Protein AF-A0A6I1JZM2-F1 (afdb_monomer)

Secondary structure (DSSP, 8-state):
-HHHHHHHHHHHHHTT-PPPHHHHHHHHHHTT-SEEEHHHHHHHHHHH-TTS-HHHHHHHHHHHHHTTSEEEE--SSS--EEEE---

Solvent-accessible surface area (backbone atoms only — not compara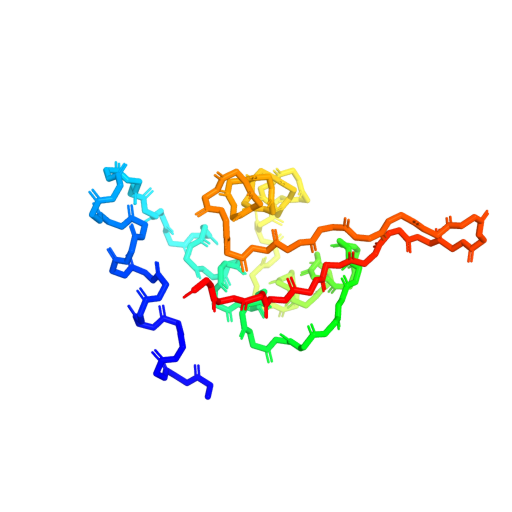ble to full-atom values): 5049 Å² total; per-residue (Å²): 105,72,70,58,43,55,53,51,53,48,55,36,46,76,71,70,47,81,71,52,75,67,54,44,50,44,51,49,53,59,66,63,44,66,68,46,36,70,66,59,51,41,52,57,45,33,76,76,40,72,83,59,51,64,71,57,47,53,54,47,52,52,52,35,34,77,69,52,41,32,46,76,49,82,50,100,81,60,80,46,33,36,35,62,62,65,117

Radius of gyration: 12.22 Å; Cα contacts (8 Å, |Δi|>4): 93; chains: 1; bounding box: 32×29×26 Å

Sequence (87 aa):
MMKRFVLIEQLLKDKGIRLTTQRRLVVRRAVSHLHFTAEELVADVRAIDPSVARGTVYRVLTLLHEAGILEKHDFWHGPPYYEVTLG

pLDDT: mean 90.66, std 8.88, range [51.38, 98.31]

Nearest PDB structures (foldseek):
  4ray-assembly1_A  TM=8.712E-01  e=1.625E-06  Magnetospirillum gryphiswaldense MSR-1 v2
  4lmy-assembly1_B  TM=8.965E-01  e=8.298E-06  Streptococcus pyogenes NS88.2
  4rb1-assembly1_B-2  TM=8.865E-01  e=8.857E-06  Magnetospirillum gryphiswaldense MSR-1 v2
  6dk4-assembly1_A  TM=7.367E-01  e=3.648E-04  Campylobacter jejuni
  5nbc-assembly1_D  TM=8.229E-01  e=1.746E-03  Francisella tularensis

Foldseek 3Di:
DVVQLVVVCVLCVVVVHDDDPLLSLLSVQLSVDQKDFLVRSVVVSCVVPVPRDSVSNVVSVVVCVVSVQWDWDDDPDDGIMIGGDHD

Mean predicted aligned error: 3.78 Å

Structure (mmCIF, N/CA/C/O backbone):
data_AF-A0A6I1JZM2-F1
#
_entry.id   AF-A0A6I1JZM2-F1
#
loop_
_atom_site.group_PDB
_atom_site.id
_atom_site.type_symbol
_atom_site.label_atom_id
_atom_site.label_alt_id
_atom_site.label_comp_id
_atom_site.label_asym_id
_atom_site.label_entity_id
_atom_site.label_seq_id
_atom_site.pdbx_PDB_ins_code
_atom_site.Cartn_x
_atom_site.Cartn_y
_atom_site.Cartn_z
_atom_site.occupancy
_atom_site.B_iso_or_equiv
_atom_site.auth_seq_id
_atom_site.auth_comp_id
_atom_site.auth_asym_id
_atom_site.auth_atom_id
_atom_site.pdbx_PDB_model_num
ATOM 1 N N . MET A 1 1 ? -13.517 -3.271 -9.195 1.00 58.66 1 MET A N 1
ATOM 2 C CA . MET A 1 1 ? -12.600 -2.275 -8.590 1.00 58.66 1 MET A CA 1
ATOM 3 C C . MET A 1 1 ? -13.113 -1.741 -7.246 1.00 58.66 1 MET A C 1
ATOM 5 O O . MET A 1 1 ? -12.510 -2.062 -6.234 1.00 58.66 1 MET A O 1
ATOM 9 N N . MET A 1 2 ? -14.250 -1.029 -7.177 1.00 68.94 2 MET A N 1
ATOM 10 C CA . MET A 1 2 ? -14.733 -0.414 -5.919 1.00 68.94 2 MET A CA 1
ATOM 11 C C . MET A 1 2 ? -15.168 -1.423 -4.836 1.00 68.94 2 MET A C 1
ATOM 13 O O . MET A 1 2 ? -14.864 -1.231 -3.664 1.00 68.94 2 MET A O 1
ATOM 17 N N . LYS A 1 3 ? -15.790 -2.548 -5.226 1.00 79.00 3 LYS A N 1
ATOM 18 C CA . LYS A 1 3 ? -16.213 -3.608 -4.285 1.00 79.00 3 LYS A CA 1
ATOM 19 C C . LYS A 1 3 ? -15.042 -4.249 -3.521 1.00 79.00 3 LYS A C 1
ATOM 21 O O . LYS A 1 3 ? -15.159 -4.508 -2.332 1.00 79.00 3 LYS A O 1
ATOM 26 N N . ARG A 1 4 ? -13.906 -4.462 -4.199 1.00 84.00 4 ARG A N 1
ATOM 27 C CA . ARG A 1 4 ? -12.705 -5.100 -3.632 1.00 84.00 4 ARG A CA 1
ATOM 28 C C . ARG A 1 4 ? -12.068 -4.248 -2.540 1.00 84.00 4 ARG A C 1
ATOM 30 O O . ARG A 1 4 ? -11.706 -4.759 -1.489 1.00 84.00 4 ARG A O 1
ATOM 37 N N . PHE A 1 5 ? -11.992 -2.942 -2.781 1.00 90.06 5 PHE A N 1
ATOM 38 C CA . PHE A 1 5 ? -11.492 -1.991 -1.798 1.00 90.06 5 PHE A CA 1
ATOM 39 C C . PHE A 1 5 ? -12.366 -1.954 -0.536 1.00 90.06 5 PHE A C 1
ATOM 41 O O . PHE A 1 5 ? -11.822 -2.045 0.556 1.00 90.06 5 PHE A O 1
ATOM 48 N N . VAL A 1 6 ? -13.696 -1.889 -0.678 1.00 90.69 6 VAL A N 1
ATOM 49 C CA . VAL A 1 6 ? -14.619 -1.870 0.475 1.00 90.69 6 VAL A CA 1
ATOM 50 C C . VAL A 1 6 ? -14.486 -3.139 1.322 1.00 90.69 6 VAL A C 1
ATOM 52 O O . VAL A 1 6 ? -14.428 -3.049 2.544 1.00 90.69 6 VAL A O 1
ATOM 55 N N . LEU A 1 7 ? -14.381 -4.311 0.685 1.00 90.62 7 LEU A N 1
ATOM 56 C CA . LEU A 1 7 ? -14.170 -5.578 1.390 1.00 90.62 7 LEU A CA 1
ATOM 57 C C . LEU A 1 7 ? -12.858 -5.569 2.187 1.00 90.62 7 LEU A C 1
ATOM 59 O O . LEU A 1 7 ? -12.851 -5.871 3.375 1.00 90.62 7 LEU A O 1
ATOM 63 N N . ILE A 1 8 ? -11.756 -5.179 1.546 1.00 91.56 8 ILE A N 1
ATOM 64 C CA . ILE A 1 8 ? -10.433 -5.130 2.181 1.00 91.56 8 ILE A CA 1
ATOM 65 C C . ILE A 1 8 ? -10.395 -4.100 3.311 1.00 91.56 8 ILE A C 1
ATOM 67 O O . ILE A 1 8 ? -9.827 -4.355 4.369 1.00 91.56 8 ILE A O 1
ATOM 71 N N . GLU A 1 9 ? -11.025 -2.946 3.118 1.00 92.44 9 GLU A N 1
ATOM 72 C CA . GLU A 1 9 ? -11.145 -1.931 4.157 1.00 92.44 9 GLU A CA 1
ATOM 73 C C . GLU A 1 9 ? -11.905 -2.459 5.382 1.00 92.44 9 GLU A C 1
ATOM 75 O O . GLU A 1 9 ? -11.479 -2.213 6.512 1.00 92.44 9 GLU A O 1
ATOM 80 N N . GLN A 1 10 ? -12.978 -3.224 5.169 1.00 92.12 10 GLN A N 1
ATOM 81 C CA . GLN A 1 10 ? -13.717 -3.860 6.255 1.00 92.12 10 GLN A CA 1
ATOM 82 C C . GLN A 1 10 ? -12.880 -4.942 6.957 1.00 92.12 10 GLN A C 1
ATOM 84 O O . GLN A 1 10 ? -12.784 -4.914 8.179 1.00 92.12 10 GLN A O 1
ATOM 89 N N . LEU A 1 11 ? -12.180 -5.810 6.216 1.00 91.69 11 LEU A N 1
ATOM 90 C CA . LEU A 1 11 ? -11.285 -6.828 6.790 1.00 91.69 11 LEU A CA 1
ATOM 91 C C . LEU A 1 11 ? -10.184 -6.215 7.664 1.00 91.69 11 LEU A C 1
ATOM 93 O O . LEU A 1 11 ? -9.881 -6.715 8.746 1.00 91.69 11 LEU A O 1
ATOM 97 N N . LEU A 1 12 ? -9.580 -5.115 7.209 1.00 92.38 12 LEU A N 1
ATOM 98 C CA . LEU A 1 12 ? -8.574 -4.393 7.987 1.00 92.38 12 LEU A CA 1
ATOM 99 C C . LEU A 1 12 ? -9.186 -3.783 9.250 1.00 92.38 12 LEU A C 1
ATOM 101 O O . LEU A 1 12 ? -8.595 -3.878 10.326 1.00 92.38 12 LEU A O 1
ATOM 105 N N . LYS A 1 13 ? -10.390 -3.213 9.147 1.00 92.31 13 LYS A N 1
ATOM 106 C CA . LYS A 1 13 ? -11.120 -2.675 10.298 1.00 92.31 13 LYS A CA 1
ATOM 107 C C . LYS A 1 13 ? -11.443 -3.761 11.329 1.00 92.31 13 LYS A C 1
ATOM 109 O O . LYS A 1 13 ? -11.238 -3.517 12.516 1.00 92.31 13 LYS A O 1
ATOM 114 N N . ASP A 1 14 ? -11.877 -4.939 10.891 1.00 92.12 14 ASP A N 1
ATOM 115 C CA . ASP A 1 14 ? -12.197 -6.078 11.764 1.00 92.12 14 ASP A CA 1
ATOM 116 C C . ASP A 1 14 ? -10.942 -6.636 12.457 1.00 92.12 14 ASP A C 1
ATOM 118 O O . ASP A 1 14 ? -11.004 -7.076 13.603 1.00 92.12 14 ASP A O 1
ATOM 122 N N . LYS A 1 15 ? -9.772 -6.512 11.816 1.00 89.81 15 LYS A N 1
ATOM 123 C CA . LYS A 1 15 ? -8.449 -6.782 12.413 1.00 89.81 15 LYS A CA 1
ATOM 124 C C . LYS A 1 15 ? -7.938 -5.649 13.326 1.00 89.81 15 LYS A C 1
ATOM 126 O O . LYS A 1 15 ? -6.791 -5.688 13.762 1.00 89.81 15 LYS A O 1
ATOM 131 N N . GLY A 1 16 ? -8.741 -4.616 13.601 1.00 92.25 16 GLY A N 1
ATOM 132 C CA . GLY A 1 16 ? -8.358 -3.470 14.439 1.00 92.25 16 GLY A CA 1
ATOM 133 C C . GLY A 1 16 ? -7.412 -2.469 13.761 1.00 92.25 16 GLY A C 1
ATOM 134 O O . GLY A 1 16 ? -6.893 -1.557 14.408 1.00 92.25 16 GLY A O 1
ATOM 135 N N . ILE A 1 17 ? -7.189 -2.597 12.453 1.00 90.69 17 ILE A N 1
ATOM 136 C CA . ILE A 1 17 ? -6.264 -1.760 11.689 1.00 90.69 17 ILE A CA 1
ATOM 137 C C . ILE A 1 17 ? -7.014 -0.547 11.133 1.00 90.69 17 ILE A C 1
ATOM 139 O O . ILE A 1 17 ? -7.780 -0.631 10.172 1.00 90.69 17 ILE A O 1
ATOM 143 N N . ARG A 1 18 ? -6.751 0.633 11.704 1.00 89.69 18 ARG A N 1
ATOM 144 C CA . ARG A 1 18 ? -7.331 1.894 11.221 1.00 89.69 18 ARG A CA 1
ATOM 145 C C . ARG A 1 18 ? -6.479 2.514 10.110 1.00 89.69 18 ARG A C 1
ATOM 147 O O . ARG A 1 18 ? -5.290 2.785 10.290 1.00 89.69 18 ARG A O 1
ATOM 154 N N . LEU A 1 19 ? -7.102 2.806 8.969 1.00 92.44 19 LEU A N 1
ATOM 155 C CA . LEU A 1 19 ? -6.454 3.494 7.850 1.00 92.44 19 LEU A CA 1
ATOM 156 C C . LEU A 1 19 ? -6.615 5.016 7.968 1.00 92.44 19 LEU A C 1
ATOM 158 O O . LEU A 1 19 ? -7.726 5.535 8.053 1.00 92.44 19 LEU A O 1
ATOM 162 N N . THR A 1 20 ? -5.495 5.740 7.937 1.00 93.69 20 THR A N 1
ATOM 163 C CA . THR A 1 20 ? -5.480 7.192 7.696 1.00 93.69 20 THR A CA 1
ATOM 164 C C . THR A 1 20 ? -5.792 7.488 6.225 1.00 93.69 20 THR A C 1
ATOM 166 O O . THR A 1 20 ? -5.752 6.582 5.392 1.00 93.69 20 THR A O 1
ATOM 169 N N . THR A 1 21 ? -6.043 8.750 5.866 1.00 94.69 21 THR A N 1
ATOM 170 C CA . THR A 1 21 ? -6.346 9.150 4.477 1.00 94.69 21 THR A CA 1
ATOM 171 C C . THR A 1 21 ? -5.276 8.694 3.478 1.00 94.69 21 THR A C 1
ATOM 173 O O . THR A 1 21 ? -5.609 8.078 2.467 1.00 94.69 21 THR A O 1
ATOM 176 N N . GLN A 1 22 ? -3.990 8.900 3.787 1.00 95.88 22 GLN A N 1
ATOM 177 C CA . GLN A 1 22 ? -2.889 8.467 2.917 1.00 95.88 22 GLN A CA 1
ATOM 178 C C . GLN A 1 22 ? -2.795 6.940 2.816 1.00 95.88 22 GLN A C 1
ATOM 180 O O . GLN A 1 22 ? -2.675 6.400 1.720 1.00 95.88 22 GLN A O 1
ATOM 185 N N . ARG A 1 23 ? -2.907 6.214 3.939 1.00 95.88 23 ARG A N 1
ATOM 186 C CA . ARG A 1 23 ? -2.887 4.740 3.915 1.00 95.88 23 ARG A CA 1
ATOM 187 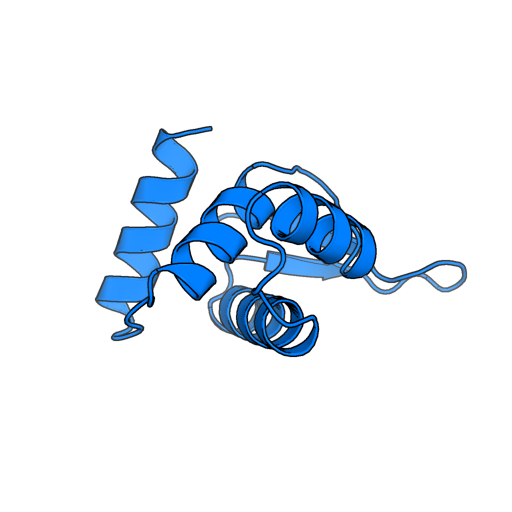C C . ARG A 1 23 ? -4.062 4.181 3.116 1.00 95.88 23 ARG A C 1
ATOM 189 O O . ARG A 1 23 ? -3.880 3.242 2.351 1.00 95.88 23 ARG A O 1
ATOM 196 N N . ARG A 1 24 ? -5.242 4.793 3.239 1.00 96.00 24 ARG A N 1
ATOM 197 C CA . ARG A 1 24 ? -6.433 4.439 2.463 1.00 96.00 24 ARG A CA 1
ATOM 198 C C . ARG A 1 24 ? -6.206 4.617 0.962 1.00 96.00 24 ARG A C 1
ATOM 200 O O . ARG A 1 24 ? -6.594 3.739 0.197 1.00 96.00 24 ARG A O 1
ATOM 207 N N . LEU A 1 25 ? -5.561 5.710 0.544 1.00 96.75 25 LEU A N 1
ATOM 208 C CA . LEU A 1 25 ? -5.180 5.910 -0.856 1.00 96.75 25 LEU A CA 1
ATOM 209 C C . LEU A 1 25 ? -4.262 4.783 -1.342 1.00 96.75 25 LEU A C 1
ATOM 211 O O . LEU A 1 25 ? -4.562 4.182 -2.371 1.00 96.75 25 LEU A O 1
ATOM 215 N N . VAL A 1 26 ? -3.205 4.456 -0.590 1.00 97.12 26 VAL A N 1
ATOM 216 C CA . VAL A 1 26 ? -2.275 3.375 -0.962 1.00 97.12 26 VAL A CA 1
ATOM 217 C C . VAL A 1 26 ? -3.005 2.040 -1.096 1.00 97.12 26 VAL A C 1
ATOM 219 O O . VAL A 1 26 ? -2.870 1.389 -2.127 1.00 97.12 26 VAL A O 1
ATOM 222 N N . VAL A 1 27 ? -3.821 1.654 -0.106 1.00 95.81 27 VAL A N 1
ATOM 223 C CA . VAL A 1 27 ? -4.610 0.410 -0.158 1.00 95.81 27 VAL A CA 1
ATOM 224 C C . VAL A 1 27 ? -5.506 0.405 -1.390 1.00 95.81 27 VAL A C 1
ATOM 226 O O . VAL A 1 27 ? -5.500 -0.558 -2.149 1.00 95.81 27 VAL A O 1
ATOM 229 N N . ARG A 1 28 ? -6.235 1.499 -1.638 1.00 95.69 28 ARG A N 1
ATOM 230 C CA . ARG A 1 28 ? -7.127 1.617 -2.795 1.00 95.69 28 ARG A CA 1
ATOM 231 C C . ARG A 1 28 ? -6.392 1.429 -4.117 1.00 95.69 28 ARG A C 1
ATOM 233 O O . ARG A 1 28 ? -6.961 0.817 -5.014 1.00 95.69 28 ARG A O 1
ATOM 240 N N . ARG A 1 29 ? -5.176 1.963 -4.252 1.00 95.81 29 ARG A N 1
ATOM 241 C CA . ARG A 1 29 ? -4.360 1.798 -5.461 1.00 95.81 29 ARG A CA 1
ATOM 242 C C . ARG A 1 29 ? -3.798 0.384 -5.577 1.00 95.81 29 ARG A C 1
ATOM 244 O O . ARG A 1 29 ? -4.013 -0.241 -6.608 1.00 95.81 29 ARG A O 1
ATOM 251 N N . ALA A 1 30 ? -3.219 -0.163 -4.509 1.00 94.75 30 ALA A N 1
ATOM 252 C CA . ALA A 1 30 ? -2.674 -1.523 -4.486 1.00 94.75 30 ALA A CA 1
ATOM 253 C C . ALA A 1 30 ? -3.706 -2.568 -4.939 1.00 94.75 30 ALA A C 1
ATOM 255 O O . ALA A 1 30 ? -3.460 -3.344 -5.853 1.00 94.75 30 ALA A O 1
ATOM 256 N N . VAL A 1 31 ? -4.915 -2.527 -4.372 1.00 91.62 31 VAL A N 1
ATOM 257 C CA . VAL A 1 31 ? -5.969 -3.523 -4.650 1.00 91.62 31 VAL A CA 1
ATOM 258 C C . VAL A 1 31 ? -6.650 -3.331 -6.008 1.00 91.62 31 VAL A C 1
ATOM 260 O O . VAL A 1 31 ? -7.516 -4.121 -6.397 1.00 91.62 31 VAL A O 1
ATOM 263 N N . SER A 1 32 ? -6.304 -2.249 -6.706 1.00 91.56 32 SER A N 1
ATOM 264 C CA . SER A 1 32 ? -6.813 -1.922 -8.033 1.00 91.56 32 SER A CA 1
ATOM 265 C C . SER A 1 32 ? -5.987 -2.547 -9.159 1.00 91.56 32 SER A C 1
ATOM 267 O O . SER A 1 32 ? -6.487 -2.665 -10.276 1.00 91.56 32 SER A O 1
ATOM 269 N N . HIS A 1 33 ? -4.779 -3.007 -8.834 1.00 88.12 33 HIS A N 1
ATOM 270 C CA . HIS A 1 33 ? -3.867 -3.710 -9.728 1.00 88.12 33 HIS A CA 1
ATOM 271 C C . HIS A 1 33 ? -3.969 -5.229 -9.505 1.00 88.12 33 HIS A C 1
ATOM 273 O O . HIS A 1 33 ? -4.357 -5.679 -8.424 1.00 88.12 33 HIS A O 1
ATOM 279 N N . LEU A 1 34 ? -3.660 -6.024 -10.536 1.00 84.19 34 LEU A N 1
ATOM 280 C CA . LEU A 1 34 ? -3.528 -7.486 -10.407 1.00 84.19 34 LEU A CA 1
ATOM 281 C C . LEU A 1 34 ? -2.115 -7.861 -9.955 1.00 84.19 34 LEU A C 1
ATOM 283 O O . LEU A 1 34 ? -1.966 -8.544 -8.951 1.00 84.19 34 LEU A O 1
ATOM 287 N N . HIS A 1 35 ? -1.111 -7.331 -10.656 1.00 88.81 35 HIS A N 1
ATOM 288 C CA . HIS A 1 35 ? 0.310 -7.493 -10.365 1.00 88.81 35 HIS A CA 1
ATOM 289 C C . HIS A 1 35 ? 0.982 -6.127 -10.423 1.00 88.81 35 HIS A C 1
ATOM 291 O O . HIS A 1 35 ? 0.683 -5.341 -11.325 1.00 88.81 35 HIS A O 1
ATOM 297 N N . PHE A 1 36 ? 1.860 -5.834 -9.469 1.00 93.69 36 PHE A N 1
ATOM 298 C CA . PHE A 1 36 ? 2.629 -4.591 -9.453 1.00 93.69 36 PHE A CA 1
ATOM 299 C C . PHE A 1 36 ? 3.882 -4.732 -8.590 1.00 93.69 36 PHE A C 1
ATOM 301 O O . PHE A 1 36 ? 3.913 -5.469 -7.604 1.00 93.69 36 PHE A O 1
ATOM 308 N N . THR A 1 37 ? 4.914 -3.975 -8.915 1.00 95.25 37 THR A N 1
ATOM 309 C CA . THR A 1 37 ? 6.092 -3.784 -8.069 1.00 95.25 37 THR A CA 1
ATOM 310 C C . THR A 1 37 ? 5.849 -2.666 -7.057 1.00 95.25 37 THR A C 1
ATOM 312 O O . THR A 1 37 ? 5.021 -1.772 -7.255 1.00 95.25 37 THR A O 1
ATOM 315 N N . AL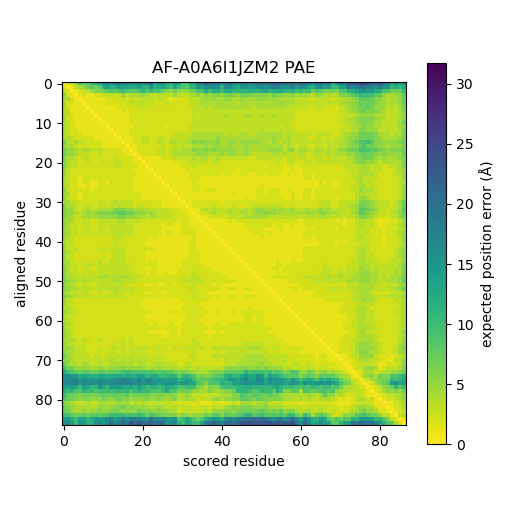A A 1 38 ? 6.611 -2.663 -5.961 1.00 96.06 38 ALA A N 1
ATOM 316 C CA . ALA A 1 38 ? 6.511 -1.593 -4.966 1.00 96.06 38 ALA A CA 1
ATOM 317 C C . ALA A 1 38 ? 6.746 -0.197 -5.576 1.00 96.06 38 ALA A C 1
ATOM 319 O O . ALA A 1 38 ? 6.055 0.752 -5.212 1.00 96.06 38 ALA A O 1
ATOM 320 N N . GLU A 1 39 ? 7.682 -0.073 -6.519 1.00 96.44 39 GLU A N 1
ATOM 321 C CA . GLU A 1 39 ? 8.011 1.208 -7.152 1.00 96.44 39 GLU A CA 1
ATOM 322 C C . GLU A 1 39 ? 6.920 1.692 -8.113 1.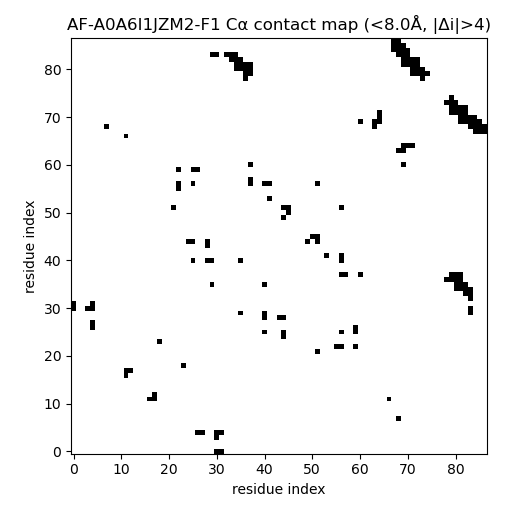00 96.44 39 GLU A C 1
ATOM 324 O O . GLU A 1 39 ? 6.610 2.884 -8.122 1.00 96.44 39 GLU A O 1
ATOM 329 N N . GLU A 1 40 ? 6.268 0.791 -8.851 1.00 96.81 40 GLU A N 1
ATOM 330 C CA . GLU A 1 40 ? 5.102 1.147 -9.673 1.00 96.81 40 GLU A CA 1
ATOM 331 C C . GLU A 1 40 ? 3.969 1.703 -8.808 1.00 96.81 40 GLU A C 1
ATOM 333 O O . GLU A 1 40 ? 3.384 2.737 -9.137 1.00 96.81 40 GLU A O 1
ATOM 338 N N . LEU A 1 41 ? 3.705 1.085 -7.651 1.00 97.75 41 LEU A N 1
ATOM 339 C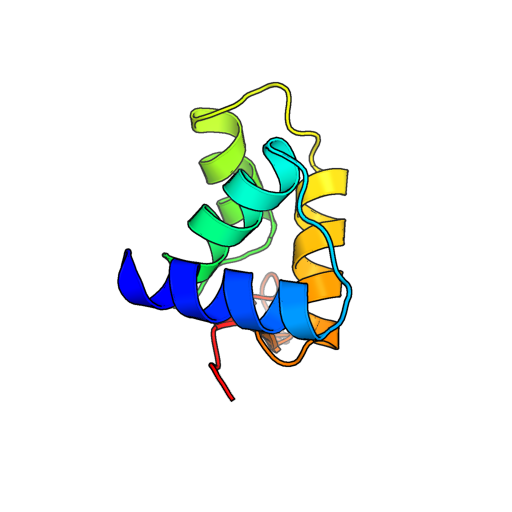 CA . LEU A 1 41 ? 2.699 1.597 -6.723 1.00 97.75 41 LEU A CA 1
ATOM 340 C C . LEU A 1 41 ? 3.106 2.945 -6.112 1.00 97.75 41 LEU A C 1
ATOM 342 O O . LEU A 1 41 ? 2.253 3.809 -5.909 1.00 97.75 41 LEU A O 1
ATOM 346 N N . VAL A 1 42 ? 4.394 3.154 -5.820 1.00 98.31 42 VAL A N 1
ATOM 347 C CA . VAL A 1 42 ? 4.902 4.454 -5.351 1.00 98.31 42 VAL A CA 1
ATOM 348 C C . VAL A 1 42 ? 4.645 5.536 -6.393 1.00 98.31 42 VAL A C 1
ATOM 350 O O . VAL A 1 42 ? 4.142 6.604 -6.034 1.00 98.31 42 VAL A O 1
ATOM 353 N N . ALA A 1 43 ? 4.960 5.272 -7.661 1.00 98.06 43 ALA A N 1
ATOM 354 C CA . ALA A 1 43 ? 4.723 6.212 -8.749 1.00 98.06 43 ALA A CA 1
ATOM 355 C C . ALA A 1 43 ? 3.223 6.519 -8.913 1.00 98.06 43 ALA A C 1
ATOM 357 O O . ALA A 1 43 ? 2.837 7.688 -8.923 1.00 98.06 43 ALA A O 1
ATOM 358 N N . ASP A 1 44 ? 2.377 5.487 -8.943 1.00 97.88 44 ASP A N 1
ATOM 359 C CA . ASP A 1 44 ? 0.920 5.607 -9.088 1.00 97.88 44 ASP A CA 1
ATOM 360 C C . ASP A 1 44 ? 0.275 6.405 -7.941 1.00 97.88 44 ASP A C 1
ATOM 362 O O . ASP A 1 44 ? -0.540 7.301 -8.161 1.00 97.88 44 ASP A O 1
ATOM 366 N N . VAL A 1 45 ? 0.675 6.141 -6.694 1.00 98.12 45 VAL A N 1
ATOM 367 C CA . VAL A 1 45 ? 0.157 6.879 -5.534 1.00 98.12 45 VAL A CA 1
ATOM 368 C C . VAL A 1 45 ? 0.623 8.334 -5.546 1.00 98.12 45 VAL A C 1
ATOM 370 O O . VAL A 1 45 ? -0.188 9.224 -5.288 1.00 98.12 45 VAL A O 1
ATOM 373 N N . ARG A 1 46 ? 1.898 8.601 -5.857 1.00 98.00 46 ARG A N 1
ATOM 374 C CA . ARG A 1 46 ? 2.448 9.970 -5.856 1.00 98.00 46 ARG A CA 1
ATOM 375 C C . ARG A 1 46 ? 1.943 10.822 -7.014 1.00 98.00 46 ARG A C 1
ATOM 377 O O . ARG A 1 46 ? 1.907 12.039 -6.871 1.00 98.00 46 ARG A O 1
ATOM 384 N N . ALA A 1 47 ? 1.512 10.204 -8.112 1.00 98.00 47 ALA A N 1
ATOM 385 C CA . ALA A 1 47 ? 0.800 10.899 -9.180 1.00 98.00 47 ALA A CA 1
ATOM 386 C C . ALA A 1 47 ? -0.549 11.477 -8.703 1.00 98.00 47 ALA A C 1
ATOM 388 O O . ALA A 1 47 ? -1.028 12.455 -9.268 1.00 98.00 47 ALA A O 1
ATOM 389 N N . ILE A 1 48 ? -1.148 10.896 -7.655 1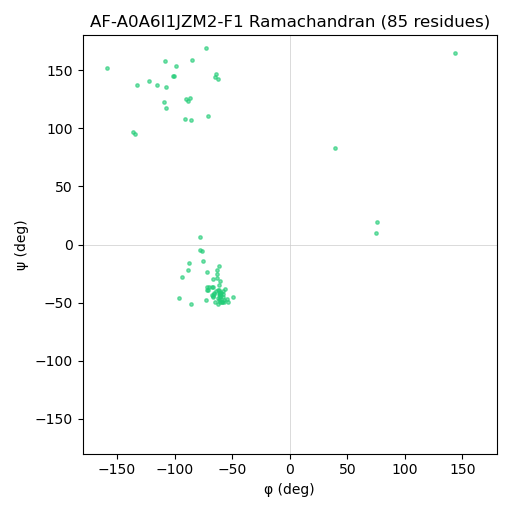.00 97.62 48 ILE A N 1
ATOM 390 C CA . ILE A 1 48 ? -2.417 11.348 -7.064 1.00 97.62 48 ILE A CA 1
ATOM 391 C C . ILE A 1 48 ? -2.175 12.253 -5.8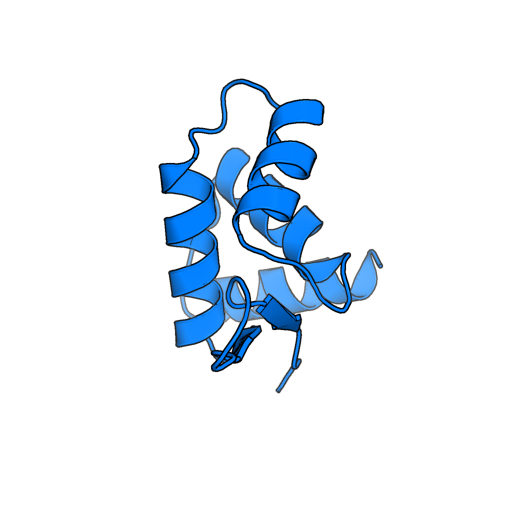50 1.00 97.62 48 ILE A C 1
ATOM 393 O O . ILE A 1 48 ? -2.823 13.287 -5.712 1.00 97.62 48 ILE A O 1
ATOM 397 N N . ASP A 1 49 ? -1.268 11.858 -4.958 1.00 97.56 49 ASP A N 1
ATOM 398 C CA . ASP A 1 49 ? -0.894 12.622 -3.767 1.00 97.56 49 ASP A CA 1
ATOM 399 C C . ASP A 1 49 ? 0.638 12.621 -3.589 1.00 97.56 49 ASP A C 1
ATOM 401 O O . ASP A 1 49 ? 1.206 11.687 -3.005 1.00 97.56 49 ASP A O 1
ATOM 405 N N . PRO A 1 50 ? 1.330 13.679 -4.055 1.00 97.06 50 PRO A N 1
ATOM 406 C CA . PRO A 1 50 ? 2.783 13.797 -3.952 1.00 97.06 50 PRO A CA 1
ATOM 407 C C . PRO A 1 50 ? 3.321 13.818 -2.514 1.00 97.06 50 PRO A C 1
ATOM 409 O O . PRO A 1 50 ? 4.516 13.573 -2.320 1.00 97.06 50 PRO A O 1
ATOM 412 N N . SER A 1 51 ? 2.469 14.099 -1.517 1.00 96.81 51 SER A N 1
ATOM 413 C CA . SER A 1 51 ? 2.845 14.133 -0.097 1.00 96.81 51 SER A CA 1
ATOM 414 C C . SER A 1 51 ? 3.027 12.739 0.510 1.00 96.81 51 SER A C 1
ATOM 416 O O . SER A 1 51 ? 3.610 12.598 1.590 1.00 96.81 51 SER A O 1
ATOM 418 N N . VAL A 1 52 ? 2.557 11.687 -0.171 1.00 97.44 52 VAL A N 1
ATOM 419 C CA . VAL A 1 52 ? 2.738 10.315 0.300 1.00 97.44 52 VAL A CA 1
ATOM 420 C C . VAL A 1 52 ? 4.201 9.911 0.145 1.00 97.44 52 VAL A C 1
ATOM 422 O O . VAL A 1 52 ? 4.717 9.697 -0.952 1.00 97.44 52 VAL A O 1
ATOM 425 N N . ALA A 1 53 ? 4.877 9.758 1.280 1.00 97.12 53 ALA A N 1
ATOM 426 C CA . ALA A 1 53 ? 6.246 9.269 1.311 1.00 97.12 53 ALA A CA 1
ATOM 427 C C . ALA A 1 53 ? 6.336 7.812 0.821 1.00 97.12 53 ALA A C 1
ATOM 429 O O . ALA A 1 53 ? 5.501 6.974 1.172 1.00 97.12 53 ALA A O 1
ATOM 430 N N . ARG A 1 54 ? 7.427 7.475 0.119 1.00 97.88 54 ARG A N 1
ATOM 431 C CA . ARG A 1 54 ? 7.751 6.100 -0.314 1.00 97.88 54 ARG A CA 1
ATOM 432 C C . ARG A 1 54 ? 7.633 5.093 0.837 1.00 97.88 54 ARG A C 1
ATOM 434 O O . ARG A 1 54 ? 6.967 4.076 0.701 1.00 97.88 54 ARG A O 1
ATOM 441 N N . GLY A 1 55 ? 8.164 5.422 2.017 1.00 97.75 55 GLY A N 1
ATOM 442 C CA . GLY A 1 55 ? 8.065 4.562 3.204 1.00 97.75 55 GLY A CA 1
ATOM 443 C C . GLY A 1 55 ? 6.633 4.316 3.709 1.00 97.75 55 GLY A C 1
ATOM 444 O O . GLY A 1 55 ? 6.385 3.332 4.400 1.00 97.75 55 GLY A O 1
ATOM 445 N N . THR A 1 56 ? 5.661 5.176 3.389 1.00 97.44 56 THR A N 1
ATOM 446 C CA . THR A 1 56 ? 4.238 4.911 3.673 1.00 97.44 56 THR A CA 1
ATOM 447 C C . THR A 1 56 ? 3.691 3.814 2.768 1.00 97.44 56 THR A C 1
ATOM 449 O O . THR A 1 56 ? 2.957 2.961 3.259 1.00 97.44 56 THR A O 1
ATOM 452 N N . VAL A 1 57 ? 4.090 3.790 1.493 1.00 97.94 57 VAL A N 1
ATOM 453 C CA . VAL A 1 57 ? 3.686 2.740 0.546 1.00 97.94 57 VAL A CA 1
ATOM 454 C C . VAL A 1 57 ? 4.199 1.381 1.008 1.00 97.94 57 VAL A C 1
ATOM 456 O O . VAL A 1 57 ? 3.407 0.464 1.200 1.00 97.94 57 VAL A O 1
ATOM 459 N N . TYR A 1 58 ? 5.494 1.285 1.311 1.00 97.12 58 TYR A N 1
ATOM 460 C CA . TYR A 1 58 ? 6.103 0.047 1.804 1.00 97.12 58 TYR A CA 1
ATOM 461 C C . TYR A 1 58 ? 5.452 -0.472 3.091 1.00 97.12 58 TYR A C 1
ATOM 463 O O . TYR A 1 58 ? 5.116 -1.647 3.168 1.00 97.12 58 TYR A O 1
ATOM 471 N N . ARG A 1 59 ? 5.188 0.398 4.077 1.00 96.25 59 ARG A N 1
ATOM 472 C CA . ARG A 1 59 ? 4.507 -0.009 5.321 1.00 96.25 59 ARG A CA 1
ATOM 473 C C . ARG A 1 59 ? 3.101 -0.553 5.078 1.00 96.25 59 ARG A C 1
ATOM 475 O O . ARG A 1 59 ? 2.669 -1.448 5.794 1.00 96.25 59 ARG A O 1
ATOM 482 N N . VAL A 1 60 ? 2.377 -0.010 4.100 1.00 96.50 60 VAL A N 1
ATOM 483 C CA . VAL A 1 60 ? 1.058 -0.535 3.728 1.00 96.50 60 VAL A CA 1
ATOM 484 C C . VAL A 1 60 ? 1.189 -1.877 3.012 1.00 96.50 60 VAL A C 1
ATOM 486 O O . VAL A 1 60 ? 0.398 -2.765 3.300 1.00 96.50 60 VAL A O 1
ATOM 489 N N . LEU A 1 61 ? 2.184 -2.061 2.140 1.00 96.25 61 LEU A N 1
ATOM 490 C CA . LEU A 1 61 ? 2.435 -3.358 1.501 1.00 96.25 61 LEU A CA 1
ATOM 491 C C . LEU A 1 61 ? 2.755 -4.447 2.526 1.00 96.25 61 LEU A C 1
ATOM 493 O O . LEU A 1 61 ? 2.145 -5.510 2.470 1.00 96.25 61 LEU A O 1
ATOM 497 N N . THR A 1 62 ? 3.621 -4.157 3.501 1.00 94.81 62 THR A N 1
ATOM 498 C CA . THR A 1 62 ? 3.894 -5.061 4.629 1.00 94.81 62 THR A CA 1
ATOM 499 C C . THR A 1 62 ? 2.615 -5.401 5.388 1.00 94.81 62 THR A C 1
ATOM 501 O O . THR A 1 62 ? 2.305 -6.570 5.562 1.00 94.81 62 THR A O 1
A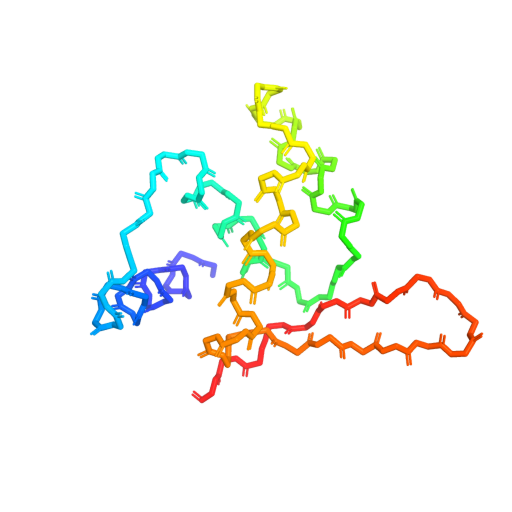TOM 504 N N . LEU A 1 63 ? 1.822 -4.392 5.752 1.00 94.31 63 LEU A N 1
ATOM 505 C CA . LEU A 1 63 ? 0.563 -4.578 6.474 1.00 94.31 63 LEU A CA 1
ATOM 506 C C . LEU A 1 63 ? -0.442 -5.440 5.702 1.00 94.31 63 LEU A C 1
ATOM 508 O O . LEU A 1 63 ? -1.111 -6.281 6.293 1.00 94.31 63 LEU A O 1
ATOM 512 N N . LEU A 1 64 ? -0.575 -5.235 4.391 1.00 93.38 64 LEU A N 1
ATOM 513 C CA . LEU A 1 64 ? -1.472 -6.036 3.560 1.00 93.38 64 LEU A CA 1
ATOM 514 C C . LEU A 1 64 ? -0.961 -7.472 3.397 1.00 93.38 64 LEU A C 1
ATOM 516 O O . LEU A 1 64 ? -1.770 -8.396 3.397 1.00 93.38 64 LEU A O 1
ATOM 520 N N . HIS A 1 65 ? 0.354 -7.660 3.290 1.00 93.31 65 HIS A N 1
ATOM 521 C CA . HIS A 1 65 ? 0.968 -8.981 3.235 1.00 93.31 65 HIS A CA 1
ATOM 522 C C . HIS A 1 65 ? 0.767 -9.756 4.545 1.00 93.31 65 HIS A C 1
ATOM 524 O O . HIS A 1 65 ? 0.236 -10.862 4.531 1.00 93.31 65 HIS A O 1
ATOM 530 N N . GLU A 1 66 ? 1.068 -9.137 5.689 1.00 91.81 66 GLU A N 1
ATOM 531 C CA . GLU A 1 66 ? 0.837 -9.709 7.025 1.00 91.81 66 GLU A CA 1
ATOM 532 C C . GLU A 1 66 ? -0.647 -10.003 7.290 1.00 91.81 66 GLU A C 1
ATOM 534 O O . GLU A 1 66 ? -0.995 -10.948 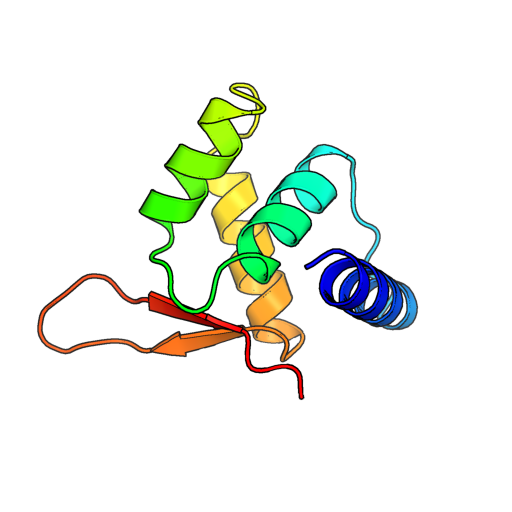7.996 1.00 91.81 66 GLU A O 1
ATOM 539 N N . ALA A 1 67 ? -1.549 -9.209 6.708 1.00 90.12 67 ALA A N 1
ATOM 540 C CA . ALA A 1 67 ? -2.985 -9.432 6.804 1.00 90.12 67 ALA A CA 1
ATOM 541 C C . ALA A 1 67 ? -3.509 -10.549 5.878 1.00 90.12 67 ALA A C 1
ATOM 543 O O . ALA A 1 67 ? -4.700 -10.864 5.979 1.00 90.12 67 ALA A O 1
ATOM 544 N N . GLY A 1 68 ? -2.664 -11.131 5.016 1.00 89.69 68 GLY A N 1
ATOM 545 C CA . GLY A 1 68 ? -3.033 -12.160 4.034 1.00 89.69 68 GLY A CA 1
ATOM 546 C C . GLY A 1 68 ? -3.784 -11.621 2.811 1.00 89.69 68 GLY A C 1
ATOM 547 O O . GLY A 1 68 ? -4.501 -12.358 2.148 1.00 89.69 68 GLY A O 1
ATOM 548 N N . ILE A 1 69 ? -3.686 -10.317 2.540 1.00 90.12 69 ILE A N 1
ATOM 549 C CA . ILE A 1 69 ? -4.383 -9.645 1.429 1.00 90.12 69 ILE A CA 1
ATOM 550 C C . ILE A 1 69 ? -3.498 -9.570 0.176 1.00 90.12 69 ILE A C 1
ATOM 552 O O . ILE A 1 69 ? -4.018 -9.508 -0.941 1.00 90.12 69 ILE A O 1
ATOM 556 N N . LEU A 1 70 ? -2.176 -9.541 0.367 1.00 92.62 70 LEU A N 1
ATOM 557 C CA . LEU A 1 70 ? -1.176 -9.568 -0.696 1.00 92.62 70 LEU A CA 1
ATOM 558 C C . LEU A 1 70 ? -0.228 -10.751 -0.510 1.00 92.62 70 LEU A C 1
ATOM 560 O O . LEU A 1 70 ? 0.259 -10.993 0.596 1.00 92.62 70 LEU A O 1
ATOM 564 N N . GLU A 1 71 ? 0.143 -11.386 -1.610 1.00 92.25 71 GLU A N 1
ATOM 565 C CA . GLU A 1 71 ? 1.342 -12.215 -1.679 1.00 92.25 71 GLU A CA 1
ATOM 566 C C . GLU A 1 71 ? 2.469 -11.449 -2.361 1.00 92.25 71 GLU A C 1
ATOM 568 O O . GLU A 1 71 ? 2.244 -10.622 -3.246 1.00 92.25 71 GLU A O 1
ATOM 573 N N . LYS A 1 72 ? 3.693 -11.689 -1.892 1.00 92.50 72 LYS A N 1
ATOM 574 C CA . LYS A 1 72 ? 4.915 -11.145 -2.475 1.00 92.50 72 LYS A CA 1
ATOM 575 C C . LYS A 1 72 ? 5.653 -12.296 -3.141 1.00 92.50 72 LYS A C 1
ATOM 577 O O . LYS A 1 72 ? 6.022 -13.250 -2.460 1.00 92.50 72 LYS A O 1
ATOM 582 N N . HIS A 1 73 ? 5.918 -12.175 -4.434 1.00 90.19 73 HIS A N 1
ATOM 583 C CA . HIS A 1 73 ? 6.683 -13.169 -5.177 1.00 90.19 73 HIS A CA 1
ATOM 584 C C . HIS A 1 73 ? 8.068 -12.610 -5.494 1.00 90.19 73 HIS A C 1
ATOM 586 O O . HIS A 1 73 ? 8.211 -11.599 -6.186 1.00 90.19 73 HIS A O 1
ATOM 592 N N . ASP A 1 74 ? 9.094 -13.268 -4.960 1.00 86.38 74 ASP A N 1
ATOM 593 C CA . ASP A 1 74 ? 10.489 -12.957 -5.247 1.00 86.38 74 ASP A CA 1
ATOM 594 C C . ASP A 1 74 ? 10.941 -13.743 -6.488 1.00 86.38 74 ASP A C 1
ATOM 596 O O . ASP A 1 74 ? 10.844 -14.969 -6.538 1.00 86.38 74 ASP A O 1
ATOM 600 N N . PHE A 1 75 ? 11.428 -13.029 -7.503 1.00 76.88 75 PHE A N 1
ATOM 601 C CA . PHE A 1 75 ? 11.981 -13.622 -8.720 1.00 76.88 75 PHE A CA 1
ATOM 602 C C . PHE A 1 75 ? 13.502 -13.614 -8.661 1.00 76.88 75 PHE A C 1
ATOM 604 O O . PHE A 1 75 ? 14.115 -12.667 -8.174 1.00 76.88 75 PHE A O 1
ATOM 611 N N . TRP A 1 76 ? 14.121 -14.654 -9.223 1.00 70.00 76 TRP A N 1
ATOM 612 C CA . TRP A 1 76 ? 15.582 -14.756 -9.309 1.00 70.00 76 TRP A CA 1
ATOM 613 C C . TRP A 1 76 ? 16.195 -13.637 -10.169 1.00 70.00 76 TRP A C 1
ATOM 615 O O . TRP A 1 76 ? 17.321 -13.200 -9.939 1.00 70.00 76 TRP A O 1
ATOM 625 N N . HIS A 1 77 ? 15.422 -13.143 -11.141 1.00 71.94 77 HIS A N 1
ATOM 626 C CA . HIS A 1 77 ? 15.785 -12.036 -12.016 1.00 71.94 77 HIS A CA 1
ATOM 627 C C . HIS A 1 77 ? 14.610 -11.059 -12.143 1.00 71.94 77 HIS A C 1
ATOM 629 O O . HIS A 1 77 ? 13.715 -11.258 -12.960 1.00 71.94 77 HIS A O 1
ATOM 635 N N . GLY A 1 78 ? 14.607 -10.006 -11.324 1.00 76.69 78 GLY A N 1
ATOM 636 C CA . GLY A 1 78 ? 13.629 -8.917 -11.390 1.00 76.69 78 GLY A CA 1
ATOM 637 C C . GLY A 1 78 ? 13.246 -8.371 -10.013 1.00 76.69 78 GLY A C 1
ATOM 638 O O . GLY A 1 78 ? 13.538 -9.001 -8.995 1.00 76.69 78 GLY A O 1
ATOM 639 N N . PRO A 1 79 ? 12.616 -7.186 -9.950 1.00 79.62 79 PRO A N 1
ATOM 640 C CA . PRO A 1 79 ? 12.035 -6.699 -8.708 1.00 79.62 79 PRO A CA 1
ATOM 641 C C . PRO A 1 79 ? 10.889 -7.624 -8.268 1.00 79.62 79 PRO A C 1
ATOM 643 O O . PRO A 1 79 ? 10.165 -8.143 -9.121 1.00 79.62 79 PRO A O 1
ATOM 646 N N . PRO A 1 80 ? 10.682 -7.810 -6.955 1.00 85.25 80 PRO A N 1
ATOM 647 C CA . PRO A 1 80 ? 9.534 -8.559 -6.478 1.00 85.25 80 PRO A CA 1
ATOM 648 C C . PRO A 1 80 ? 8.243 -7.860 -6.893 1.00 85.25 80 PRO A C 1
ATOM 650 O O . PRO A 1 80 ? 8.147 -6.626 -6.831 1.00 85.25 80 PRO A O 1
ATOM 653 N N . TYR A 1 81 ? 7.242 -8.653 -7.253 1.00 90.56 81 TYR A N 1
ATOM 654 C CA . TYR A 1 81 ? 5.891 -8.153 -7.450 1.00 90.56 81 TYR A CA 1
ATOM 655 C C . TYR A 1 81 ? 4.969 -8.623 -6.335 1.00 90.56 81 TYR A C 1
ATOM 657 O O . TYR A 1 81 ? 5.217 -9.613 -5.643 1.00 90.56 81 TYR A O 1
ATOM 665 N N . TYR A 1 82 ? 3.898 -7.864 -6.177 1.00 92.06 82 TYR A N 1
ATOM 666 C CA . TYR A 1 82 ? 2.795 -8.160 -5.294 1.00 92.06 82 TYR A CA 1
ATOM 667 C C . TYR A 1 82 ? 1.601 -8.580 -6.134 1.00 92.06 82 TYR A C 1
ATOM 669 O O . TYR A 1 82 ? 1.281 -7.924 -7.130 1.00 92.06 82 TYR A O 1
ATOM 677 N N . GLU A 1 83 ? 0.941 -9.644 -5.703 1.00 88.44 83 GLU A N 1
ATOM 678 C CA . GLU A 1 83 ? -0.340 -10.086 -6.234 1.00 88.44 83 GLU A CA 1
ATOM 679 C C . GLU A 1 83 ? -1.391 -9.977 -5.133 1.00 88.44 83 GLU A C 1
ATOM 681 O O . GLU A 1 83 ? -1.147 -10.290 -3.965 1.00 88.44 83 GLU A O 1
ATOM 686 N N . VAL A 1 84 ? -2.573 -9.483 -5.489 1.00 85.31 84 VAL A N 1
ATOM 687 C CA . VAL A 1 84 ? -3.677 -9.396 -4.534 1.00 85.31 84 VAL A CA 1
ATOM 688 C C . VAL A 1 84 ? -4.415 -10.728 -4.534 1.00 85.31 84 VAL A C 1
ATOM 690 O O . VAL A 1 84 ? -5.173 -11.007 -5.463 1.00 85.31 84 VAL A O 1
ATOM 693 N N . THR A 1 85 ? -4.243 -11.510 -3.473 1.00 79.44 85 THR A N 1
ATOM 694 C CA . THR A 1 85 ? -4.723 -12.894 -3.408 1.00 79.44 85 THR A CA 1
ATOM 695 C C . THR A 1 85 ? -6.145 -13.045 -2.894 1.00 79.44 85 THR A C 1
ATOM 697 O O . THR A 1 85 ? -6.777 -14.016 -3.272 1.00 79.44 85 THR A O 1
ATOM 700 N N . LEU A 1 86 ? -6.686 -12.067 -2.145 1.00 65.62 86 LEU A N 1
ATOM 701 C CA . LEU A 1 86 ? -8.032 -12.124 -1.533 1.00 65.62 86 LEU A CA 1
ATOM 702 C C . LEU A 1 86 ? -8.353 -13.530 -0.981 1.00 65.62 86 LEU A C 1
ATOM 704 O O . LEU A 1 86 ? -9.004 -14.318 -1.663 1.00 65.62 86 LEU A O 1
ATOM 708 N N . GLY A 1 87 ? -7.877 -13.798 0.239 1.00 51.38 87 GLY A N 1
ATOM 709 C CA . GLY A 1 87 ? -8.055 -15.080 0.933 1.00 51.38 87 GLY A CA 1
ATOM 710 C C . GLY A 1 87 ? -9.470 -15.648 0.938 1.00 51.38 87 GLY A C 1
ATOM 711 O O . GLY A 1 87 ? -10.444 -14.856 0.928 1.00 51.38 87 GLY A O 1
#